Protein AF-A0AB37C9H6-F1 (afdb_monomer_lite)

Radius of gyration: 19.61 Å; chains: 1; bounding box: 49×24×60 Å

Sequence (183 aa):
MLIILYLSFFLIITISIFLGRGKSLVKQKLFLTLSSFLILIGIITSFLIKSIFLTNLRINNELYDYVSLEFINWALNKFNSYFKWSYLYVLIVLGVLLYTLYTDHNIRNKENLKHFNYTCVTSMGVILTGAIIYSFSSINKVFDIPLYLEVTAFSQIFILYIPLVAMRLYIGNPEVENTVFEV

Structure (mmCIF, N/CA/C/O backbone):
data_AF-A0AB37C9H6-F1
#
_entry.id   AF-A0AB37C9H6-F1
#
loop_
_atom_site.group_PDB
_atom_site.id
_atom_site.type_symbol
_atom_site.label_atom_id
_atom_site.label_alt_id
_atom_site.label_comp_id
_atom_site.label_asym_id
_atom_site.label_entity_id
_atom_site.label_seq_id
_atom_site.pdbx_PDB_ins_code
_atom_site.Cartn_x
_atom_site.Cartn_y
_atom_site.Cartn_z
_atom_site.occupancy
_atom_site.B_iso_or_equiv
_atom_site.auth_seq_id
_atom_site.auth_comp_id
_atom_site.auth_asym_id
_atom_site.auth_atom_id
_atom_site.pdbx_PDB_model_num
ATOM 1 N N . MET A 1 1 ? 17.951 -4.346 -2.882 1.00 66.38 1 MET A N 1
ATOM 2 C CA . MET A 1 1 ? 16.989 -3.260 -2.591 1.00 66.38 1 MET A CA 1
ATOM 3 C C . MET A 1 1 ? 15.655 -3.803 -2.077 1.00 66.38 1 MET A C 1
ATOM 5 O O . MET A 1 1 ? 15.299 -3.467 -0.958 1.00 66.38 1 MET A O 1
ATOM 9 N N . LEU A 1 2 ? 14.984 -4.707 -2.805 1.00 71.00 2 LEU A N 1
ATOM 10 C CA . LEU A 1 2 ? 13.705 -5.315 -2.385 1.00 71.00 2 LEU A CA 1
ATOM 11 C C . LEU A 1 2 ? 13.751 -5.985 -0.999 1.00 71.00 2 LEU A C 1
ATOM 13 O O . LEU A 1 2 ? 12.885 -5.741 -0.175 1.00 71.00 2 LEU A O 1
ATOM 17 N N . ILE A 1 3 ? 14.803 -6.749 -0.678 1.00 75.69 3 ILE A N 1
ATOM 18 C CA . ILE A 1 3 ? 14.943 -7.404 0.642 1.00 75.69 3 ILE A CA 1
ATOM 19 C C . ILE A 1 3 ? 14.903 -6.393 1.799 1.00 75.69 3 ILE A C 1
ATOM 21 O O . ILE A 1 3 ? 14.246 -6.631 2.808 1.00 75.69 3 ILE A O 1
ATOM 25 N N . ILE A 1 4 ? 15.579 -5.249 1.645 1.00 77.88 4 ILE A N 1
ATOM 26 C CA . ILE A 1 4 ? 15.593 -4.184 2.657 1.00 77.88 4 ILE A CA 1
ATOM 27 C C . ILE A 1 4 ? 14.192 -3.582 2.786 1.00 77.88 4 ILE A C 1
ATOM 29 O O . ILE A 1 4 ? 13.712 -3.399 3.899 1.00 77.88 4 ILE A O 1
ATOM 33 N N . LEU A 1 5 ? 13.519 -3.347 1.656 1.00 77.69 5 LEU A N 1
ATOM 34 C CA . LEU A 1 5 ? 12.153 -2.831 1.616 1.00 77.69 5 LEU A CA 1
ATOM 35 C C . LEU A 1 5 ? 11.181 -3.763 2.361 1.00 77.69 5 LEU A C 1
ATOM 37 O O . LEU A 1 5 ? 10.447 -3.303 3.236 1.00 77.69 5 LEU A O 1
ATOM 41 N N . TYR A 1 6 ? 11.242 -5.072 2.095 1.00 78.50 6 TYR A N 1
ATOM 42 C CA . TYR A 1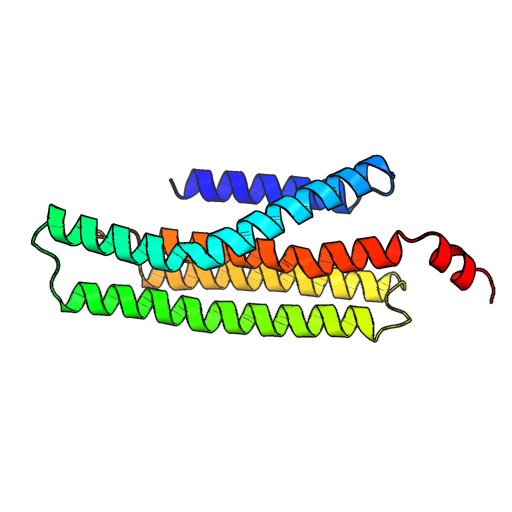 6 ? 10.448 -6.075 2.805 1.00 78.50 6 TYR A CA 1
ATOM 43 C C . TYR A 1 6 ? 10.766 -6.106 4.303 1.00 78.50 6 TYR A C 1
ATOM 45 O O . TYR A 1 6 ? 9.843 -6.089 5.113 1.00 78.50 6 TYR A O 1
ATOM 53 N N . LEU A 1 7 ? 12.044 -6.105 4.697 1.00 82.38 7 LEU A N 1
ATOM 54 C CA . LEU A 1 7 ? 12.441 -6.096 6.110 1.00 82.38 7 LEU A CA 1
ATOM 55 C C . LEU A 1 7 ? 11.918 -4.859 6.847 1.00 82.38 7 LEU A C 1
ATOM 57 O O . LEU A 1 7 ? 11.334 -4.990 7.924 1.00 82.38 7 LEU A O 1
ATOM 61 N N . SER A 1 8 ? 12.076 -3.669 6.260 1.00 79.38 8 SER A N 1
ATOM 62 C CA . SER A 1 8 ? 11.547 -2.423 6.820 1.00 79.38 8 SER A CA 1
ATOM 63 C C . SER A 1 8 ? 10.028 -2.476 6.956 1.00 79.38 8 SER A C 1
ATOM 65 O O . SER A 1 8 ? 9.487 -2.099 7.995 1.00 79.38 8 SER A O 1
ATOM 67 N N . PHE A 1 9 ? 9.336 -3.001 5.947 1.00 81.12 9 PHE A N 1
ATOM 68 C CA . PHE A 1 9 ? 7.886 -3.142 5.963 1.00 81.12 9 PHE A CA 1
ATOM 69 C C . PHE A 1 9 ? 7.397 -4.130 7.034 1.00 81.12 9 PHE A C 1
ATOM 71 O O . PHE A 1 9 ? 6.508 -3.795 7.821 1.00 81.12 9 PHE A O 1
ATOM 78 N N . PHE A 1 10 ? 8.012 -5.312 7.135 1.00 82.56 10 PHE A N 1
ATOM 79 C CA . PHE A 1 10 ? 7.698 -6.293 8.179 1.00 82.56 10 PHE A CA 1
ATOM 80 C C . PHE A 1 10 ? 7.942 -5.735 9.582 1.00 82.56 10 PHE A C 1
ATOM 82 O O . PHE A 1 10 ? 7.131 -5.955 10.487 1.00 82.56 10 PHE A O 1
ATOM 89 N N . LEU A 1 11 ? 9.025 -4.978 9.764 1.00 83.00 11 LEU A N 1
ATOM 90 C CA . LEU A 1 11 ? 9.338 -4.324 11.029 1.00 83.00 11 LEU A CA 1
ATOM 91 C C . LEU A 1 11 ? 8.271 -3.283 11.396 1.00 83.00 11 LEU A C 1
ATOM 93 O O . LEU A 1 11 ? 7.766 -3.304 12.519 1.00 83.00 11 LEU A O 1
ATOM 97 N N . ILE A 1 12 ? 7.858 -2.441 10.443 1.00 83.00 12 ILE A N 1
ATOM 98 C CA . ILE A 1 12 ? 6.787 -1.451 10.635 1.00 83.00 12 ILE A CA 1
ATOM 99 C C . ILE A 1 12 ? 5.473 -2.137 11.022 1.00 83.00 12 ILE A C 1
ATOM 101 O O . ILE A 1 12 ? 4.858 -1.744 12.011 1.00 83.00 12 ILE A O 1
ATOM 105 N N . ILE A 1 13 ? 5.059 -3.190 10.307 1.00 78.50 13 ILE A N 1
ATOM 106 C CA . ILE A 1 13 ? 3.837 -3.939 10.643 1.00 78.50 13 ILE A CA 1
ATOM 107 C C . ILE A 1 13 ? 3.932 -4.538 12.045 1.00 78.50 13 ILE A C 1
ATOM 109 O O . ILE A 1 13 ? 2.986 -4.432 12.825 1.00 78.50 13 ILE A O 1
ATOM 113 N N . THR A 1 14 ? 5.063 -5.153 12.388 1.00 79.94 14 THR A N 1
ATOM 114 C CA . THR A 1 14 ? 5.246 -5.799 13.694 1.00 79.94 14 THR A CA 1
ATOM 115 C C . THR A 1 14 ? 5.129 -4.783 14.830 1.00 79.94 14 THR A C 1
ATOM 117 O O . THR A 1 14 ? 4.418 -5.026 15.810 1.00 79.94 14 THR A O 1
ATOM 120 N N . ILE A 1 15 ? 5.752 -3.610 14.673 1.00 80.25 15 ILE A N 1
ATOM 121 C CA . ILE A 1 15 ? 5.640 -2.497 15.624 1.00 80.25 15 ILE A CA 1
ATOM 122 C C . ILE A 1 15 ? 4.190 -2.008 15.707 1.00 80.25 15 ILE A C 1
ATOM 124 O O . ILE A 1 15 ? 3.649 -1.879 16.809 1.00 80.25 15 ILE A O 1
ATOM 128 N N . SER A 1 16 ? 3.531 -1.801 14.567 1.00 77.31 16 SER A N 1
ATOM 129 C CA . SER A 1 16 ? 2.129 -1.380 14.504 1.00 77.31 16 SER A CA 1
ATOM 130 C C . SER A 1 16 ? 1.191 -2.363 15.206 1.00 77.31 16 SER A C 1
ATOM 132 O O . SER A 1 16 ? 0.318 -1.933 15.960 1.00 77.31 16 SER A O 1
ATOM 134 N N . ILE A 1 17 ? 1.389 -3.676 15.044 1.00 77.00 17 ILE A N 1
ATOM 135 C CA . ILE A 1 17 ? 0.606 -4.713 15.736 1.00 77.00 17 ILE A CA 1
ATOM 136 C C . ILE A 1 17 ? 0.852 -4.661 17.248 1.00 77.00 17 ILE A C 1
ATOM 138 O O . ILE A 1 17 ? -0.099 -4.723 18.036 1.00 77.00 17 ILE A O 1
ATOM 142 N N . PHE A 1 18 ? 2.111 -4.532 17.674 1.00 76.12 18 PHE A N 1
ATOM 143 C CA . PHE A 1 18 ? 2.462 -4.473 19.093 1.00 76.12 18 PHE A CA 1
ATOM 144 C C . PHE A 1 18 ? 1.846 -3.246 19.788 1.00 76.12 18 PHE A C 1
ATOM 146 O O . PHE A 1 18 ? 1.260 -3.366 20.870 1.00 76.12 18 PHE A O 1
ATOM 153 N N . LEU A 1 19 ? 1.908 -2.077 19.144 1.00 73.88 19 LEU A N 1
ATOM 154 C CA . LEU A 1 19 ? 1.253 -0.848 19.609 1.00 73.88 19 LEU A CA 1
ATOM 155 C C . LEU A 1 19 ? -0.282 -0.953 19.526 1.00 73.88 19 LEU A C 1
ATOM 157 O O . LEU A 1 19 ? -1.001 -0.488 20.417 1.00 73.88 19 LEU A O 1
ATOM 161 N N . GLY A 1 20 ? -0.789 -1.634 18.498 1.00 63.25 20 GLY A N 1
ATOM 162 C CA . GLY A 1 20 ? -2.200 -1.956 18.275 1.00 63.25 20 GLY A CA 1
ATOM 163 C C . GLY A 1 20 ? -2.852 -2.685 19.451 1.00 63.25 20 GLY A C 1
ATOM 164 O O . GLY A 1 20 ? -3.964 -2.356 19.854 1.00 63.25 20 GLY A O 1
ATOM 165 N N . ARG A 1 21 ? -2.134 -3.626 20.071 1.00 69.56 21 ARG A N 1
ATOM 166 C CA . ARG A 1 21 ? -2.637 -4.444 21.195 1.00 69.56 21 ARG A CA 1
ATOM 167 C C . ARG A 1 21 ? -2.569 -3.757 22.562 1.00 69.56 21 ARG A C 1
ATOM 169 O O . ARG A 1 21 ? -3.130 -4.256 23.535 1.00 69.56 21 ARG A O 1
ATOM 176 N N . GLY A 1 22 ? -1.863 -2.636 22.668 1.00 65.38 22 GLY A N 1
ATOM 177 C CA . GLY A 1 22 ? -1.688 -1.920 23.927 1.00 65.38 22 GLY A CA 1
ATOM 178 C C . GLY A 1 22 ? -2.940 -1.187 24.393 1.00 65.38 22 GLY A C 1
ATOM 179 O O . GLY A 1 22 ? -3.496 -0.417 23.622 1.00 65.38 22 GLY A O 1
ATOM 180 N N . LYS A 1 23 ? -3.334 -1.357 25.662 1.00 67.75 23 LYS A N 1
ATOM 181 C CA . LYS A 1 23 ? -4.432 -0.592 26.287 1.00 67.75 23 LYS A CA 1
ATOM 182 C C . LYS A 1 23 ? -3.991 0.712 26.966 1.00 67.75 23 LYS A C 1
ATOM 184 O O . LYS A 1 23 ? -4.836 1.487 27.384 1.00 67.75 23 LYS A O 1
ATOM 189 N N . SER A 1 24 ? -2.687 0.956 27.117 1.00 80.69 24 SER A N 1
ATOM 190 C CA . SER A 1 24 ? -2.217 2.182 27.767 1.00 80.69 24 SER A CA 1
ATOM 191 C C . SER A 1 24 ? -2.387 3.398 26.856 1.00 80.69 24 SER A C 1
ATOM 193 O O . SER A 1 24 ? -2.145 3.311 25.649 1.00 80.69 24 SER A O 1
ATOM 195 N N . LEU A 1 25 ? -2.709 4.551 27.452 1.00 77.62 25 LEU A N 1
ATOM 196 C CA . LEU A 1 25 ? -2.809 5.842 26.755 1.00 77.62 25 LEU A CA 1
ATOM 197 C C . LEU A 1 25 ? -1.560 6.146 25.913 1.00 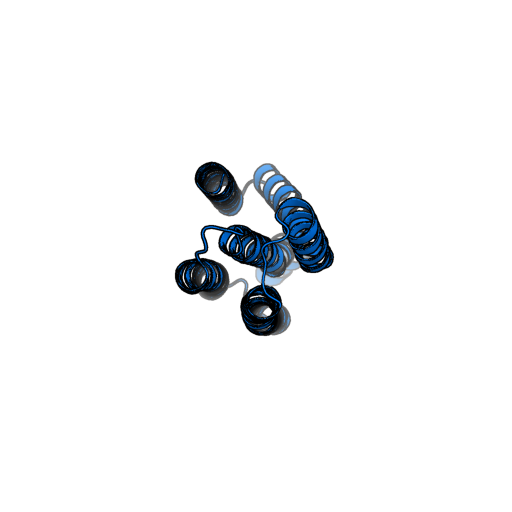77.62 25 LEU A C 1
ATOM 199 O O . LEU A 1 25 ? -1.660 6.643 24.795 1.00 77.62 25 LEU A O 1
ATOM 203 N N . VAL A 1 26 ? -0.373 5.793 26.419 1.00 81.62 26 VAL A N 1
ATOM 204 C CA . VAL A 1 26 ? 0.900 5.958 25.698 1.00 81.62 26 VAL A CA 1
ATOM 205 C C . VAL A 1 26 ? 0.939 5.100 24.430 1.00 81.62 26 VAL A C 1
ATOM 207 O O . VAL A 1 26 ? 1.265 5.608 23.361 1.00 81.62 26 VAL A O 1
ATOM 210 N N . LYS A 1 27 ? 0.563 3.815 24.510 1.00 79.19 27 LYS A N 1
ATOM 211 C CA . LYS A 1 27 ? 0.540 2.920 23.338 1.00 79.19 27 LYS A CA 1
ATOM 212 C C . LYS A 1 27 ? -0.517 3.347 22.320 1.00 79.19 27 LYS A C 1
ATOM 214 O O . LYS A 1 27 ? -0.268 3.245 21.123 1.00 79.19 27 LYS A O 1
ATOM 219 N N . GLN A 1 28 ? -1.656 3.863 22.780 1.00 81.50 28 GLN A N 1
ATOM 220 C CA . GLN A 1 28 ? -2.692 4.415 21.908 1.00 81.50 28 GLN A CA 1
ATOM 221 C C . GLN A 1 28 ? -2.192 5.651 21.153 1.00 81.50 28 GLN A C 1
ATOM 223 O O . GLN A 1 28 ? -2.315 5.693 19.931 1.00 81.50 28 GLN A O 1
ATOM 228 N N . LYS A 1 29 ? -1.577 6.618 21.849 1.00 84.69 29 LYS A N 1
ATOM 229 C CA . LYS A 1 29 ? -0.985 7.807 21.214 1.00 84.69 29 LYS A CA 1
ATOM 230 C C . LYS A 1 29 ? 0.084 7.421 20.194 1.00 84.69 29 LYS A C 1
ATOM 232 O O . LYS A 1 29 ? 0.005 7.857 19.053 1.00 84.69 29 LYS A O 1
ATOM 237 N N . LEU A 1 30 ? 1.016 6.540 20.566 1.00 87.06 30 LEU A N 1
ATOM 238 C CA . LEU A 1 30 ? 2.064 6.057 19.660 1.00 87.06 30 LEU A CA 1
ATOM 239 C C . LEU A 1 30 ? 1.490 5.353 18.425 1.00 87.06 30 LEU A C 1
ATOM 241 O O . LEU A 1 30 ? 1.955 5.600 17.316 1.00 87.06 30 LEU A O 1
ATOM 245 N N . PHE A 1 31 ? 0.467 4.510 18.600 1.00 87.81 31 PHE A N 1
ATOM 246 C CA . PHE A 1 31 ? -0.215 3.866 17.479 1.00 87.81 31 PHE A CA 1
ATOM 247 C C . PHE A 1 31 ? -0.846 4.892 16.536 1.00 87.81 31 PHE A C 1
ATOM 249 O O . PHE A 1 31 ? -0.672 4.779 15.326 1.00 87.81 31 PHE A O 1
ATOM 256 N N . LEU A 1 32 ? -1.567 5.881 17.075 1.00 88.94 32 LEU A N 1
ATOM 257 C CA . LEU A 1 32 ? -2.218 6.919 16.275 1.00 88.94 32 LEU A CA 1
ATOM 258 C C . LEU A 1 32 ? -1.183 7.760 15.522 1.00 88.94 32 LEU A C 1
ATOM 260 O O . LEU A 1 32 ? -1.328 7.951 14.321 1.00 88.94 32 LEU A O 1
ATOM 264 N N . THR A 1 33 ? -0.111 8.198 16.185 1.00 89.88 33 THR A N 1
ATOM 265 C CA . THR A 1 33 ? 0.963 8.971 15.546 1.00 89.88 33 THR A CA 1
ATOM 266 C C . THR A 1 33 ? 1.635 8.184 14.423 1.00 89.88 33 THR A C 1
ATOM 268 O O . THR A 1 33 ? 1.749 8.695 13.309 1.00 89.88 33 THR A O 1
ATOM 271 N N . LEU A 1 34 ? 2.038 6.935 14.686 1.00 91.56 34 LEU A N 1
ATOM 272 C CA . LEU A 1 34 ? 2.674 6.084 13.679 1.00 91.56 34 LEU A CA 1
ATOM 273 C C . LEU A 1 34 ? 1.730 5.826 12.502 1.00 91.56 34 LEU A C 1
ATOM 275 O O . LEU A 1 34 ? 2.117 6.012 11.354 1.00 91.56 34 LEU A O 1
ATOM 279 N N . SER A 1 35 ? 0.485 5.444 12.781 1.00 91.50 35 SER A N 1
ATOM 280 C CA . SER A 1 35 ? -0.503 5.133 11.745 1.00 91.50 35 SER A CA 1
ATOM 281 C C . SER A 1 35 ? -0.815 6.352 10.883 1.00 91.50 35 SER A C 1
ATOM 283 O O . SER A 1 35 ? -0.824 6.237 9.665 1.00 91.50 35 SER A O 1
ATOM 285 N N . SER A 1 36 ? -0.994 7.533 11.481 1.00 92.81 36 SER A N 1
ATOM 286 C CA . SER A 1 36 ? -1.200 8.782 10.738 1.00 92.81 36 SER A CA 1
ATOM 287 C C . SER A 1 36 ? -0.011 9.128 9.841 1.00 92.81 36 SER A C 1
ATOM 289 O O . SER A 1 36 ? -0.207 9.551 8.702 1.00 92.81 36 SER A O 1
ATOM 291 N N . PHE A 1 37 ? 1.218 8.907 10.315 1.00 94.06 37 PHE A N 1
ATOM 292 C CA . PHE A 1 37 ? 2.417 9.108 9.501 1.00 94.06 37 PHE A CA 1
ATOM 293 C C . PHE A 1 37 ? 2.484 8.124 8.325 1.00 94.06 37 PHE A C 1
ATOM 295 O O . PHE A 1 37 ? 2.759 8.532 7.197 1.00 94.06 37 PHE A O 1
ATOM 302 N N . LEU A 1 38 ? 2.166 6.847 8.558 1.00 94.31 38 LEU A N 1
ATOM 303 C CA . LEU A 1 38 ? 2.088 5.842 7.496 1.00 94.31 38 LEU A CA 1
ATOM 304 C C . LEU A 1 38 ? 1.017 6.207 6.466 1.00 94.31 38 LEU A C 1
ATOM 306 O O . LEU A 1 38 ? 1.310 6.190 5.275 1.00 94.31 38 LEU A O 1
ATOM 310 N N . ILE A 1 39 ? -0.184 6.600 6.901 1.00 95.81 39 ILE A N 1
ATOM 311 C CA . ILE A 1 39 ? -1.266 7.050 6.011 1.00 95.81 39 ILE A CA 1
ATOM 312 C C . ILE A 1 39 ? -0.785 8.204 5.129 1.00 95.81 39 ILE A C 1
ATOM 314 O O . ILE A 1 39 ? -0.983 8.166 3.916 1.00 95.81 39 ILE A O 1
ATOM 318 N N . LEU A 1 40 ? -0.118 9.204 5.716 1.00 96.25 40 LEU A N 1
ATOM 319 C CA . LEU A 1 40 ? 0.420 10.341 4.971 1.00 96.25 40 LEU A CA 1
ATOM 320 C C . LEU A 1 40 ? 1.430 9.890 3.907 1.00 96.25 40 LEU A C 1
ATOM 322 O O . LEU A 1 40 ? 1.315 10.301 2.752 1.00 96.25 40 LEU A O 1
ATOM 326 N N . ILE A 1 41 ? 2.369 9.007 4.268 1.00 94.94 41 ILE A N 1
ATOM 327 C CA . ILE A 1 41 ? 3.302 8.399 3.308 1.00 94.94 41 ILE A CA 1
ATOM 328 C C . ILE A 1 41 ? 2.525 7.677 2.205 1.00 94.94 41 ILE A C 1
ATOM 330 O O . ILE A 1 41 ? 2.781 7.911 1.029 1.00 94.94 41 ILE A O 1
ATOM 334 N N . GLY A 1 42 ? 1.549 6.842 2.565 1.00 95.38 42 GLY A N 1
ATOM 335 C CA . GLY A 1 42 ? 0.734 6.091 1.616 1.00 95.38 42 GLY A CA 1
ATOM 336 C C . GLY A 1 42 ? 0.033 6.992 0.602 1.00 95.38 42 GLY A C 1
ATOM 337 O O . GLY A 1 42 ? 0.092 6.733 -0.601 1.00 95.38 42 GLY A O 1
ATOM 338 N N . ILE A 1 43 ? -0.565 8.092 1.059 1.00 95.31 43 ILE A N 1
ATOM 339 C CA . ILE A 1 43 ? -1.228 9.076 0.196 1.00 95.31 43 ILE A CA 1
ATOM 340 C C . ILE A 1 43 ? -0.211 9.780 -0.712 1.00 95.31 43 ILE A C 1
ATOM 342 O O . ILE A 1 43 ? -0.393 9.795 -1.929 1.00 95.31 43 ILE A O 1
ATOM 346 N N . ILE A 1 44 ? 0.878 10.320 -0.158 1.00 96.19 44 ILE A N 1
ATOM 347 C CA . ILE A 1 44 ? 1.898 11.040 -0.939 1.00 96.19 44 ILE A CA 1
ATOM 348 C C . ILE A 1 44 ? 2.516 10.118 -1.997 1.00 96.19 44 ILE A C 1
ATOM 350 O O . ILE A 1 44 ? 2.567 10.469 -3.177 1.00 96.19 44 ILE A O 1
ATOM 354 N N . THR A 1 45 ? 2.932 8.912 -1.607 1.00 94.50 45 THR A N 1
ATOM 355 C CA . THR A 1 45 ? 3.486 7.921 -2.535 1.00 94.50 45 THR A CA 1
ATOM 356 C C . THR A 1 45 ? 2.474 7.554 -3.616 1.00 94.50 45 THR A C 1
ATOM 358 O O . THR A 1 45 ? 2.858 7.448 -4.776 1.00 94.50 45 THR A O 1
ATOM 361 N N . SER A 1 46 ? 1.186 7.434 -3.284 1.00 93.50 46 SER A N 1
ATOM 362 C CA . SER A 1 46 ? 0.131 7.146 -4.264 1.00 93.50 46 SER A CA 1
ATOM 363 C C . SER A 1 46 ? 0.026 8.191 -5.372 1.00 93.50 46 SER A C 1
ATOM 365 O O . SER A 1 46 ? -0.151 7.836 -6.538 1.00 93.50 46 SER A O 1
ATOM 367 N N . PHE A 1 47 ? 0.176 9.472 -5.030 1.00 92.56 47 PHE A N 1
ATOM 368 C CA . PHE A 1 47 ? 0.174 10.550 -6.018 1.00 92.56 47 PHE A CA 1
ATOM 369 C C . PHE A 1 47 ? 1.451 10.577 -6.862 1.00 92.56 47 PHE A C 1
ATOM 371 O O . PHE A 1 47 ? 1.397 10.854 -8.060 1.00 92.56 47 PHE A O 1
ATOM 378 N N . LEU A 1 48 ? 2.603 10.279 -6.257 1.00 95.56 48 LEU A N 1
ATOM 379 C CA . LEU A 1 48 ? 3.900 10.448 -6.912 1.00 95.56 48 LEU A CA 1
ATOM 380 C C . LEU A 1 48 ? 4.353 9.225 -7.719 1.00 95.56 48 LEU A C 1
ATOM 382 O O . LEU A 1 48 ? 5.068 9.391 -8.708 1.00 95.56 48 LEU A O 1
ATOM 386 N N . ILE A 1 49 ? 3.950 8.005 -7.345 1.00 94.38 49 ILE A N 1
ATOM 387 C CA . ILE A 1 49 ? 4.562 6.765 -7.854 1.00 94.38 49 ILE A CA 1
ATOM 388 C C . ILE A 1 49 ? 4.469 6.623 -9.374 1.00 94.38 49 ILE A C 1
ATOM 390 O O . ILE A 1 49 ? 5.437 6.211 -10.009 1.00 94.38 49 ILE A O 1
ATOM 394 N N . LYS A 1 50 ? 3.349 7.036 -9.981 1.00 92.00 50 LYS A N 1
ATOM 395 C CA . LYS A 1 50 ? 3.193 7.019 -11.441 1.00 92.00 50 LYS A CA 1
ATOM 396 C C . LYS A 1 50 ? 4.160 7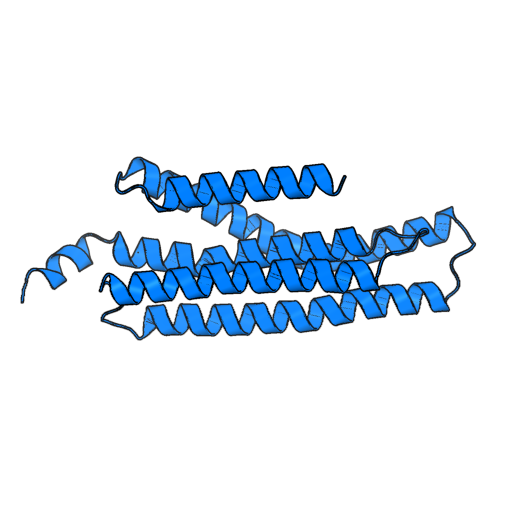.986 -12.119 1.00 92.00 50 LYS A C 1
ATOM 398 O O . LYS A 1 50 ? 4.785 7.621 -13.108 1.00 92.00 50 LYS A O 1
ATOM 403 N N . SER A 1 51 ? 4.303 9.199 -11.587 1.00 93.75 51 SER A N 1
ATOM 404 C CA . SER A 1 51 ? 5.251 10.175 -12.130 1.00 93.75 51 SER A CA 1
ATOM 405 C C . SER A 1 51 ? 6.686 9.670 -12.000 1.00 93.75 51 SER A C 1
ATOM 407 O O . SER A 1 51 ? 7.445 9.759 -12.957 1.00 93.75 51 SER A O 1
ATOM 409 N N . ILE A 1 52 ? 7.045 9.099 -10.847 1.00 93.38 52 ILE A N 1
ATOM 410 C CA . ILE A 1 52 ? 8.382 8.543 -10.603 1.00 93.38 52 ILE A CA 1
ATOM 411 C C . ILE A 1 52 ? 8.662 7.382 -11.568 1.00 93.38 52 ILE A C 1
ATOM 413 O O . ILE A 1 52 ? 9.727 7.346 -12.181 1.00 93.38 52 ILE A O 1
ATOM 417 N N . PHE A 1 53 ? 7.700 6.472 -11.754 1.00 93.44 53 PHE A N 1
ATOM 418 C CA . PHE A 1 53 ? 7.801 5.372 -12.715 1.00 93.44 53 PHE A CA 1
ATOM 419 C C . PHE A 1 53 ? 8.076 5.886 -14.133 1.00 93.44 53 PHE A C 1
ATOM 421 O O . PHE A 1 53 ? 9.021 5.434 -14.774 1.00 93.44 53 PHE A O 1
ATOM 428 N N . LEU A 1 54 ? 7.286 6.856 -14.608 1.00 92.06 54 LEU A N 1
ATOM 429 C CA . LEU A 1 54 ? 7.428 7.426 -15.951 1.00 92.06 54 LEU A CA 1
ATOM 430 C C . LEU A 1 54 ? 8.775 8.124 -16.145 1.00 92.06 54 LEU A C 1
ATOM 432 O O . LEU A 1 54 ? 9.436 7.905 -17.160 1.00 92.06 54 LEU A O 1
ATOM 436 N N . THR A 1 55 ? 9.198 8.931 -15.171 1.00 92.06 55 THR A N 1
ATOM 437 C CA . THR A 1 55 ? 10.490 9.621 -15.211 1.00 92.06 55 THR A CA 1
ATOM 438 C C . THR A 1 55 ? 11.640 8.621 -15.268 1.00 92.06 55 THR A C 1
ATOM 440 O O . THR A 1 55 ? 12.510 8.738 -16.127 1.00 92.06 55 THR A O 1
ATOM 443 N N . ASN A 1 56 ? 11.625 7.594 -14.418 1.00 90.69 56 ASN A N 1
ATOM 444 C CA . ASN A 1 56 ? 12.691 6.594 -14.398 1.00 90.69 56 ASN A CA 1
ATOM 445 C C . ASN A 1 56 ? 12.685 5.708 -15.647 1.00 90.69 56 ASN A C 1
ATOM 447 O O . ASN A 1 56 ? 13.754 5.317 -16.113 1.00 90.69 56 ASN A O 1
ATOM 451 N N . LEU A 1 57 ? 11.513 5.402 -16.207 1.00 88.69 57 LEU A N 1
ATOM 452 C CA . LEU A 1 57 ? 11.408 4.674 -17.471 1.00 88.69 57 LEU A CA 1
ATOM 453 C C . LEU A 1 57 ? 12.016 5.490 -18.619 1.00 88.69 57 LEU A C 1
ATOM 455 O O . LEU A 1 57 ? 12.774 4.948 -19.420 1.00 88.69 57 LEU A O 1
ATOM 459 N N . ARG A 1 58 ? 11.738 6.799 -18.662 1.00 86.38 58 ARG A N 1
ATOM 460 C CA . ARG A 1 58 ? 12.317 7.718 -19.647 1.00 86.38 58 ARG A CA 1
ATOM 461 C C . ARG A 1 58 ? 13.836 7.822 -19.510 1.00 86.38 58 ARG A C 1
ATOM 463 O O . ARG A 1 58 ? 14.525 7.667 -20.509 1.00 86.38 58 ARG A O 1
ATOM 470 N N . ILE A 1 59 ? 14.344 8.028 -18.294 1.00 86.19 59 ILE A N 1
ATOM 471 C CA . ILE A 1 59 ? 15.791 8.110 -18.032 1.00 86.19 59 ILE A CA 1
ATOM 472 C C . ILE A 1 59 ? 16.488 6.814 -18.457 1.00 86.19 59 ILE A C 1
ATOM 474 O O . ILE A 1 59 ? 17.516 6.865 -19.120 1.00 86.19 59 ILE A O 1
ATOM 478 N N . ASN A 1 60 ? 15.926 5.645 -18.129 1.00 82.94 60 ASN A N 1
ATOM 479 C CA . ASN A 1 60 ? 16.509 4.376 -18.572 1.00 82.94 60 ASN A CA 1
ATOM 480 C C . ASN A 1 60 ? 16.472 4.223 -20.099 1.00 82.94 60 ASN A C 1
ATOM 482 O O . ASN A 1 60 ? 17.424 3.710 -20.673 1.00 82.94 60 ASN A O 1
ATOM 486 N N . ASN A 1 61 ? 15.418 4.689 -20.770 1.00 80.81 61 ASN A N 1
ATOM 487 C CA . ASN A 1 61 ? 15.380 4.673 -22.230 1.00 80.81 61 ASN A CA 1
ATOM 488 C C . ASN A 1 61 ? 16.478 5.561 -22.846 1.00 80.81 61 ASN A C 1
ATOM 490 O O . ASN A 1 61 ? 17.201 5.108 -23.724 1.00 80.81 61 ASN A O 1
ATOM 494 N N . GLU A 1 62 ? 16.645 6.787 -22.340 1.00 80.06 62 GLU A N 1
ATOM 495 C CA . GLU A 1 62 ? 17.675 7.730 -22.807 1.00 80.06 62 GLU A CA 1
ATOM 496 C C . GLU A 1 62 ? 19.107 7.227 -22.534 1.00 80.06 62 GLU A C 1
ATOM 498 O O . GLU A 1 62 ? 20.008 7.484 -23.324 1.00 80.06 62 GLU A O 1
ATOM 503 N N . LEU A 1 63 ? 19.331 6.501 -21.431 1.00 73.06 63 LEU A N 1
ATOM 504 C CA . LEU A 1 63 ? 20.655 5.981 -21.066 1.00 73.06 63 LEU A CA 1
ATOM 505 C C . LEU A 1 63 ? 21.068 4.737 -21.849 1.00 73.06 63 LEU A C 1
ATOM 507 O O . LEU A 1 63 ? 22.263 4.507 -22.036 1.00 73.06 63 LEU A O 1
ATOM 511 N N . TYR A 1 64 ? 20.101 3.907 -22.234 1.00 66.25 64 TYR A N 1
ATOM 512 C CA . TYR A 1 64 ? 20.394 2.611 -22.827 1.00 66.25 64 TYR A CA 1
ATOM 513 C C . TYR A 1 64 ? 20.080 2.535 -24.317 1.00 66.25 64 TYR A C 1
ATOM 515 O O . TYR A 1 64 ? 20.475 1.538 -24.886 1.00 66.25 64 TYR A O 1
ATOM 523 N N . ASP A 1 65 ? 19.417 3.507 -24.959 1.00 59.56 65 ASP A N 1
ATOM 524 C CA . ASP A 1 65 ? 19.199 3.611 -26.428 1.00 59.56 65 ASP A CA 1
ATOM 525 C C . ASP A 1 65 ? 18.653 2.340 -27.147 1.00 59.56 65 ASP A C 1
ATOM 527 O O . ASP A 1 65 ? 18.535 2.282 -28.369 1.00 59.56 65 ASP A O 1
ATOM 531 N N . TYR A 1 66 ? 18.277 1.305 -26.388 1.00 55.53 66 TYR A N 1
ATOM 532 C CA . TYR A 1 66 ? 17.932 -0.047 -26.848 1.00 55.53 66 TYR A CA 1
ATOM 533 C C . TYR A 1 66 ? 16.483 -0.428 -26.522 1.00 55.53 66 TYR A C 1
ATOM 535 O O . TYR A 1 66 ? 16.053 -1.550 -26.808 1.00 55.53 66 TYR A O 1
ATOM 543 N N . VAL A 1 67 ? 15.713 0.457 -25.887 1.00 63.88 67 VAL A N 1
ATOM 544 C CA . VAL A 1 67 ? 14.371 0.105 -25.428 1.00 63.88 67 VAL A CA 1
ATOM 545 C C . VAL A 1 67 ? 13.372 0.327 -26.560 1.00 63.88 67 VAL A C 1
ATOM 547 O O . VAL A 1 67 ? 12.976 1.449 -26.866 1.00 63.88 67 VAL A O 1
ATOM 550 N N . SER A 1 68 ? 12.953 -0.767 -27.198 1.00 78.06 68 SER A N 1
ATOM 551 C CA . SER A 1 68 ? 11.935 -0.718 -28.245 1.00 78.06 68 SER A CA 1
ATOM 552 C C . SER A 1 68 ? 10.641 -0.077 -27.725 1.00 78.06 68 SER A C 1
ATOM 554 O O . SER A 1 68 ? 10.259 -0.235 -26.561 1.00 78.06 68 SER A O 1
ATOM 556 N N . LEU A 1 69 ? 9.914 0.615 -28.607 1.00 82.69 69 LEU A N 1
ATOM 557 C CA . LEU A 1 69 ? 8.592 1.173 -28.294 1.00 82.69 69 LEU A CA 1
ATOM 558 C C . LEU A 1 69 ? 7.643 0.104 -27.714 1.00 82.69 69 LEU A C 1
ATOM 560 O O . LEU A 1 69 ? 6.820 0.384 -26.844 1.00 82.69 69 LEU A O 1
ATOM 564 N N . GLU A 1 70 ? 7.798 -1.140 -28.168 1.00 85.88 70 GLU A N 1
ATOM 565 C CA . GLU A 1 70 ? 7.075 -2.308 -27.673 1.00 85.88 70 GLU A CA 1
ATOM 566 C C . GLU A 1 70 ? 7.332 -2.568 -26.182 1.00 85.88 70 GLU A C 1
ATOM 568 O O . GLU A 1 70 ? 6.378 -2.770 -25.428 1.00 85.88 70 GLU A O 1
ATOM 573 N N . PHE A 1 71 ? 8.585 -2.481 -25.724 1.00 86.25 71 PHE A N 1
ATOM 574 C CA . PHE A 1 71 ? 8.902 -2.614 -24.303 1.00 86.25 71 PHE A CA 1
ATOM 575 C C . PHE A 1 71 ? 8.278 -1.494 -23.472 1.00 86.25 71 PHE A C 1
ATOM 577 O O . PHE A 1 71 ? 7.706 -1.764 -22.416 1.00 86.25 71 PHE A O 1
ATOM 584 N N . ILE A 1 72 ? 8.371 -0.244 -23.935 1.00 87.25 72 ILE A N 1
ATOM 585 C CA . ILE A 1 72 ? 7.813 0.911 -23.213 1.00 87.25 72 ILE A CA 1
ATOM 586 C C . ILE A 1 72 ? 6.305 0.726 -23.035 1.00 87.25 72 ILE A C 1
ATOM 588 O O . ILE A 1 72 ? 5.785 0.855 -21.924 1.00 87.25 72 ILE A O 1
ATOM 592 N N . ASN A 1 73 ? 5.611 0.343 -24.108 1.00 89.94 73 ASN A N 1
ATOM 593 C CA . ASN A 1 73 ? 4.179 0.065 -24.072 1.00 89.94 73 ASN A CA 1
ATOM 594 C C . ASN A 1 73 ? 3.847 -1.118 -23.156 1.00 89.94 73 ASN A C 1
ATOM 596 O O . ASN A 1 73 ? 2.902 -1.040 -22.369 1.00 89.94 73 ASN A O 1
ATOM 600 N N . TRP A 1 74 ? 4.633 -2.194 -23.206 1.00 90.88 74 TRP A N 1
ATOM 601 C CA . TRP A 1 74 ? 4.473 -3.336 -22.309 1.00 90.88 74 TRP A CA 1
ATOM 602 C C . TRP A 1 74 ? 4.633 -2.935 -20.833 1.00 90.88 74 TRP A C 1
ATOM 604 O O . TRP A 1 74 ? 3.762 -3.252 -20.017 1.00 90.88 74 TRP A O 1
ATOM 614 N N . ALA A 1 75 ? 5.682 -2.181 -20.495 1.00 90.44 75 ALA A N 1
ATOM 615 C CA . ALA A 1 75 ? 5.966 -1.734 -19.134 1.00 90.44 75 ALA A CA 1
ATOM 616 C C . ALA A 1 75 ? 4.864 -0.808 -18.596 1.00 90.44 75 ALA A C 1
ATOM 618 O O . ALA A 1 75 ? 4.368 -1.001 -17.480 1.00 90.44 75 ALA A O 1
ATOM 619 N N . LEU A 1 76 ? 4.422 0.154 -19.414 1.00 92.19 76 LEU A N 1
ATOM 620 C CA . LEU A 1 76 ? 3.305 1.044 -19.094 1.00 92.19 76 LEU A CA 1
ATOM 621 C C . LEU A 1 76 ? 2.009 0.270 -18.872 1.00 92.19 76 LEU A C 1
ATOM 623 O O . LEU A 1 76 ? 1.292 0.545 -17.909 1.00 92.19 76 LEU A O 1
ATOM 627 N N . ASN A 1 77 ? 1.704 -0.700 -19.732 1.00 93.00 77 ASN A N 1
ATOM 628 C CA . ASN A 1 77 ? 0.493 -1.503 -19.612 1.00 93.00 77 ASN A CA 1
ATOM 629 C C . ASN A 1 77 ? 0.508 -2.360 -18.344 1.00 93.00 77 ASN A C 1
ATOM 631 O O . ASN A 1 77 ? -0.502 -2.419 -17.641 1.00 93.00 77 ASN A O 1
ATOM 635 N N . LYS A 1 78 ? 1.648 -2.973 -18.001 1.00 92.94 78 LYS A N 1
ATOM 636 C CA . LYS A 1 78 ? 1.801 -3.738 -16.756 1.00 92.94 78 LYS A CA 1
ATOM 637 C C . LYS A 1 78 ? 1.567 -2.864 -15.527 1.00 92.94 78 LYS A C 1
ATOM 639 O O . LYS A 1 78 ? 0.720 -3.214 -14.702 1.00 92.94 78 LYS A O 1
ATOM 644 N N . PHE A 1 79 ? 2.245 -1.718 -15.448 1.00 93.62 79 PHE A N 1
ATOM 645 C CA . PHE A 1 79 ? 2.092 -0.789 -14.331 1.00 93.62 79 PHE A CA 1
ATOM 646 C C . PHE A 1 79 ? 0.668 -0.226 -14.240 1.00 93.62 79 PHE A C 1
ATOM 648 O O . PHE A 1 79 ? 0.031 -0.344 -13.197 1.00 93.62 79 PHE A O 1
ATOM 655 N N . ASN A 1 80 ? 0.127 0.325 -15.332 1.00 93.88 80 ASN A N 1
ATOM 656 C CA . ASN A 1 80 ? -1.203 0.942 -15.333 1.00 93.88 80 ASN A CA 1
ATOM 657 C C . ASN A 1 80 ? -2.322 -0.069 -15.046 1.00 93.88 80 ASN A C 1
ATOM 659 O O . ASN A 1 80 ? -3.280 0.277 -14.353 1.00 93.88 80 ASN A O 1
ATOM 663 N N . SER A 1 81 ? -2.214 -1.302 -15.553 1.00 94.12 81 SER A N 1
ATOM 664 C CA . SER A 1 81 ? -3.192 -2.359 -15.278 1.00 94.12 81 SER A CA 1
ATOM 665 C C . SER A 1 81 ? -3.233 -2.687 -13.786 1.00 94.12 81 SER A C 1
ATOM 667 O O . SER A 1 81 ? -4.299 -2.619 -13.170 1.00 94.12 81 SER A O 1
ATOM 669 N N . TYR A 1 82 ? -2.069 -2.958 -13.182 1.00 94.12 82 TYR A N 1
ATOM 670 C CA . TYR A 1 82 ? -1.988 -3.222 -11.747 1.00 94.12 82 TYR A CA 1
ATOM 671 C C . TYR A 1 82 ? -2.463 -2.023 -10.927 1.00 94.12 82 TYR A C 1
ATOM 673 O O . TYR A 1 82 ? -3.294 -2.182 -10.035 1.00 94.12 82 TYR A O 1
ATOM 681 N N . PHE A 1 83 ? -1.986 -0.819 -11.255 1.00 92.75 83 PHE A N 1
ATOM 682 C CA . PHE A 1 83 ? -2.367 0.420 -10.582 1.00 92.75 83 PHE A CA 1
ATOM 683 C C . PHE A 1 83 ? -3.893 0.586 -10.578 1.00 92.75 83 PHE A C 1
ATOM 685 O O . PHE A 1 83 ? -4.498 0.733 -9.522 1.00 92.75 83 PHE A O 1
ATOM 692 N N . LYS A 1 84 ? -4.554 0.471 -11.734 1.00 93.75 84 LYS A N 1
ATOM 693 C CA . LYS A 1 84 ? -6.011 0.639 -11.829 1.00 93.75 84 LYS A CA 1
ATOM 694 C C . LYS A 1 84 ? -6.772 -0.364 -10.955 1.00 93.75 84 LYS A C 1
ATOM 696 O O . LYS A 1 84 ? -7.647 0.042 -10.191 1.00 93.75 84 LYS A O 1
ATOM 701 N N . TRP A 1 85 ? -6.452 -1.653 -11.065 1.00 92.75 85 TRP A N 1
ATOM 702 C CA . TRP A 1 85 ? -7.171 -2.701 -10.335 1.00 92.75 85 TRP A CA 1
ATOM 703 C C . TRP A 1 85 ? -6.924 -2.645 -8.828 1.00 92.75 85 TRP A C 1
ATOM 705 O O . TRP A 1 85 ? -7.870 -2.744 -8.048 1.00 92.75 85 TRP A O 1
ATOM 715 N N . SER A 1 86 ? -5.674 -2.435 -8.417 1.00 94.00 86 SER A N 1
ATOM 716 C CA . SER A 1 86 ? -5.304 -2.383 -7.001 1.00 94.00 86 SER A CA 1
ATOM 717 C C . SER A 1 86 ? -5.888 -1.155 -6.290 1.00 94.00 86 SER A C 1
ATOM 719 O O . SER A 1 86 ? -6.435 -1.297 -5.198 1.00 94.00 86 SER A O 1
ATOM 721 N N . TYR A 1 87 ? -5.898 0.029 -6.919 1.00 93.62 87 TYR A N 1
ATOM 722 C CA . TYR A 1 87 ? -6.554 1.208 -6.332 1.00 93.62 87 TYR A CA 1
ATOM 723 C C . TYR A 1 87 ? -8.069 1.062 -6.258 1.00 93.62 87 TYR A C 1
ATOM 725 O O . TYR A 1 87 ? -8.662 1.453 -5.255 1.00 93.62 87 TYR A O 1
ATOM 733 N N . LEU A 1 88 ? -8.700 0.485 -7.285 1.00 95.56 88 LEU A N 1
ATOM 734 C CA . LEU A 1 88 ? -10.136 0.220 -7.246 1.00 95.56 88 LEU A CA 1
ATOM 735 C C . LEU A 1 88 ? -10.487 -0.705 -6.074 1.00 95.56 88 LEU A C 1
ATOM 737 O O . LEU A 1 88 ? -11.413 -0.411 -5.321 1.00 95.56 88 LEU A O 1
ATOM 741 N N . TYR A 1 89 ? -9.709 -1.772 -5.877 1.00 94.75 89 TYR A N 1
ATOM 742 C CA . TYR A 1 89 ? -9.866 -2.667 -4.732 1.00 94.75 89 TYR A CA 1
ATOM 743 C C . TYR A 1 89 ? -9.731 -1.921 -3.397 1.00 94.75 89 TYR A C 1
ATOM 745 O O . TYR A 1 89 ? -10.598 -2.045 -2.534 1.00 94.75 89 TYR A O 1
ATOM 753 N N . VAL A 1 90 ? -8.689 -1.099 -3.239 1.00 95.44 90 VAL A N 1
ATOM 754 C CA . VAL A 1 90 ? -8.454 -0.323 -2.009 1.00 95.44 90 VAL A CA 1
ATOM 755 C C . VAL A 1 90 ? -9.601 0.639 -1.730 1.00 95.44 90 VAL A C 1
ATOM 757 O O . VAL A 1 90 ? -10.046 0.713 -0.590 1.00 95.44 90 VAL A O 1
ATOM 760 N N . LEU A 1 91 ? -10.114 1.339 -2.745 1.00 95.44 91 LEU A N 1
ATOM 761 C CA . LEU A 1 91 ? -11.252 2.250 -2.593 1.00 95.44 91 LEU A CA 1
ATOM 762 C C . LEU A 1 91 ? -12.518 1.512 -2.143 1.00 95.44 91 LEU A C 1
ATOM 764 O O . LEU A 1 91 ? -13.211 1.994 -1.248 1.00 95.44 91 LEU A O 1
ATOM 768 N N . ILE A 1 92 ? -12.793 0.336 -2.715 1.00 95.62 92 ILE A N 1
ATOM 769 C CA . ILE A 1 92 ? -13.933 -0.501 -2.317 1.00 95.62 92 ILE A CA 1
ATOM 770 C C . ILE A 1 92 ? -13.774 -0.957 -0.863 1.00 95.62 92 ILE A C 1
ATOM 772 O O . ILE A 1 92 ? -14.681 -0.754 -0.058 1.00 95.62 92 ILE A O 1
ATOM 776 N N . VAL A 1 93 ? -12.619 -1.527 -0.503 1.00 95.25 93 VAL A N 1
ATOM 777 C CA . VAL A 1 93 ? -12.347 -1.999 0.866 1.00 95.25 93 VAL A CA 1
ATOM 778 C C . VAL A 1 93 ? -12.433 -0.852 1.869 1.00 95.25 93 VAL A C 1
ATOM 780 O O . VAL A 1 93 ? -13.063 -0.996 2.916 1.00 95.25 93 VAL A O 1
ATOM 783 N N . LEU A 1 94 ? -11.831 0.294 1.551 1.00 94.62 94 LEU A N 1
ATOM 784 C CA . LEU A 1 94 ? -11.870 1.486 2.390 1.00 94.62 94 LEU A CA 1
ATOM 785 C C . LEU A 1 94 ? -13.315 1.951 2.607 1.00 94.62 94 LEU A C 1
ATOM 787 O O . LEU A 1 94 ? -13.708 2.187 3.748 1.00 94.62 94 LEU A O 1
ATOM 791 N N . GLY A 1 95 ? -14.107 2.031 1.534 1.00 93.06 95 GLY A N 1
ATOM 792 C CA . GLY A 1 95 ? -15.518 2.406 1.594 1.00 93.06 95 GLY A CA 1
ATOM 793 C C . GLY A 1 95 ? -16.335 1.456 2.467 1.00 93.06 95 GLY A C 1
ATOM 794 O O . GLY A 1 95 ? -17.043 1.912 3.360 1.00 93.06 95 GLY A O 1
ATOM 795 N N . VAL A 1 96 ? -16.182 0.141 2.275 1.00 92.94 96 VAL A N 1
ATOM 796 C CA . VAL A 1 96 ? -16.879 -0.884 3.072 1.00 92.94 96 VAL A CA 1
ATOM 797 C C . VAL A 1 96 ? -16.492 -0.806 4.550 1.00 92.94 96 VAL A C 1
ATOM 799 O O . VAL A 1 96 ? -17.371 -0.840 5.411 1.00 92.94 96 VAL A O 1
ATOM 802 N N . LEU A 1 97 ? -15.201 -0.673 4.871 1.00 92.50 97 LEU A N 1
ATOM 803 C CA . LEU A 1 97 ? -14.744 -0.605 6.262 1.00 92.50 97 LEU A CA 1
ATOM 804 C C . LEU A 1 97 ? -15.231 0.674 6.953 1.00 92.50 97 LEU A C 1
ATOM 806 O O . LEU A 1 97 ? -15.726 0.611 8.076 1.00 92.50 97 LEU A O 1
ATOM 810 N N . LEU A 1 98 ? -15.133 1.829 6.291 1.00 91.81 98 LEU A N 1
ATOM 811 C CA . LEU A 1 98 ? -15.608 3.091 6.861 1.00 91.81 98 LEU A CA 1
ATOM 812 C C . LEU A 1 98 ? -17.131 3.114 7.014 1.00 91.81 98 LEU A C 1
ATOM 814 O O . LEU A 1 98 ? -17.623 3.565 8.045 1.00 91.81 98 LEU A O 1
ATOM 818 N N . TYR A 1 99 ? -17.867 2.582 6.037 1.00 89.88 99 TYR A N 1
ATOM 819 C CA . TYR A 1 99 ? -19.316 2.421 6.138 1.00 89.88 99 TYR A CA 1
ATOM 820 C C . TYR A 1 99 ? -19.691 1.528 7.324 1.00 89.88 99 TYR A C 1
ATOM 822 O O . TYR A 1 99 ? -20.513 1.923 8.143 1.00 89.88 99 TYR A O 1
ATOM 830 N N . THR A 1 100 ? -19.015 0.385 7.481 1.00 88.06 100 THR A N 1
ATOM 831 C CA . THR A 1 100 ? -19.240 -0.528 8.612 1.00 88.06 100 THR A CA 1
ATOM 832 C C . THR A 1 100 ? -18.999 0.166 9.955 1.00 88.06 100 THR A C 1
ATOM 834 O O . THR A 1 100 ? -19.815 0.027 10.860 1.00 88.06 100 THR A O 1
ATOM 837 N N . LEU A 1 101 ? -17.922 0.954 10.084 1.00 86.38 101 LEU A N 1
ATOM 838 C CA . LEU A 1 101 ? -17.663 1.745 11.297 1.00 86.38 101 LEU A CA 1
ATOM 839 C C . LEU A 1 101 ? -18.747 2.787 11.575 1.00 86.38 101 LEU A C 1
ATOM 841 O O . LEU A 1 101 ? -19.019 3.077 12.735 1.00 86.38 101 LEU A O 1
ATOM 845 N N . TYR A 1 102 ? -19.316 3.378 10.526 1.00 83.62 102 TYR A N 1
ATOM 846 C CA . TYR A 1 102 ? -20.327 4.419 10.651 1.00 83.62 102 TYR A CA 1
ATOM 847 C C . TYR A 1 102 ? -21.703 3.860 11.035 1.00 83.62 102 TYR A C 1
ATOM 849 O O . TYR A 1 102 ? -22.398 4.468 11.845 1.00 83.62 102 TYR A O 1
ATOM 857 N N . THR A 1 103 ? -22.104 2.718 10.469 1.00 83.50 103 THR A N 1
ATOM 858 C CA . THR A 1 103 ? -23.459 2.171 10.648 1.00 83.50 103 THR A CA 1
ATOM 859 C C . THR A 1 103 ? -23.586 1.141 11.765 1.00 83.50 103 THR A C 1
ATOM 861 O O . THR A 1 103 ? -24.682 0.954 12.289 1.00 83.50 103 THR A O 1
ATOM 864 N N . ASP A 1 104 ? -22.513 0.428 12.122 1.00 79.38 104 ASP A N 1
ATOM 865 C CA . ASP A 1 104 ? -22.585 -0.595 13.168 1.00 79.38 104 ASP A CA 1
ATOM 866 C C . ASP A 1 104 ? -22.480 0.041 14.564 1.00 79.38 104 ASP A C 1
ATOM 868 O O . ASP A 1 104 ? -21.400 0.214 15.131 1.00 79.38 104 ASP A O 1
ATOM 872 N N . HIS A 1 105 ? -23.631 0.358 15.158 1.00 68.94 105 HIS A N 1
ATOM 873 C CA . HIS A 1 105 ? -23.709 0.853 16.536 1.00 68.94 105 HIS A CA 1
ATOM 874 C C . HIS A 1 105 ? -23.140 -0.142 17.567 1.00 68.94 105 HIS A C 1
ATOM 876 O O . HIS A 1 105 ? -22.681 0.274 18.633 1.00 68.94 105 HIS A O 1
ATOM 882 N N . ASN A 1 106 ? -23.084 -1.436 17.231 1.00 70.69 106 ASN A N 1
ATOM 883 C CA . ASN A 1 106 ? -22.542 -2.502 18.071 1.00 70.69 106 ASN A CA 1
ATOM 884 C C . ASN A 1 106 ? -21.090 -2.849 17.733 1.00 70.69 106 ASN A C 1
ATOM 886 O O . ASN A 1 106 ? -20.563 -3.833 18.255 1.00 70.69 106 ASN A O 1
ATOM 890 N N . ILE A 1 107 ? -20.397 -2.033 16.932 1.00 72.31 107 ILE A N 1
ATOM 891 C CA . ILE A 1 107 ? -19.007 -2.293 16.535 1.00 72.31 107 ILE A CA 1
ATOM 892 C C . ILE A 1 107 ? -18.065 -2.432 17.734 1.00 72.31 107 ILE A C 1
ATOM 894 O O . ILE A 1 107 ? -17.013 -3.036 17.608 1.00 72.31 107 ILE A O 1
ATOM 898 N N . ARG A 1 108 ? -18.444 -1.907 18.908 1.00 69.31 108 ARG A N 1
ATOM 899 C CA . ARG A 1 108 ? -17.713 -2.041 20.180 1.00 69.31 108 ARG A CA 1
ATOM 900 C C . ARG A 1 108 ? -17.752 -3.453 20.762 1.00 69.31 108 ARG A C 1
ATOM 902 O O . ARG A 1 108 ? -16.917 -3.776 21.609 1.00 69.31 108 ARG A O 1
ATOM 909 N N . ASN A 1 109 ? -18.682 -4.297 20.313 1.00 79.25 109 ASN A N 1
ATOM 910 C CA . ASN A 1 109 ? -18.689 -5.709 20.656 1.00 79.25 109 ASN A CA 1
ATOM 911 C C . ASN A 1 109 ? -17.349 -6.331 20.234 1.00 79.25 109 ASN A C 1
ATOM 913 O O . ASN A 1 109 ? -16.881 -6.173 19.105 1.00 79.25 109 ASN A O 1
ATOM 917 N N . LYS A 1 110 ? -16.728 -7.057 21.165 1.00 73.81 110 LYS A N 1
ATOM 918 C CA . LYS A 1 110 ? -15.437 -7.721 20.983 1.00 73.81 110 LYS A CA 1
ATOM 919 C C . LYS A 1 110 ? -15.392 -8.600 19.728 1.00 73.81 110 LYS A C 1
ATOM 921 O O . LYS A 1 110 ? -14.338 -8.676 19.095 1.00 73.81 110 LYS A O 1
ATOM 926 N N . GLU A 1 111 ? -16.494 -9.260 19.374 1.00 80.00 111 GLU A N 1
ATOM 927 C CA . GLU A 1 111 ? -16.572 -10.086 18.163 1.00 80.00 111 GLU A CA 1
ATOM 928 C C . GLU A 1 111 ? -16.581 -9.233 16.891 1.00 80.00 111 GLU A C 1
ATOM 930 O O . GLU A 1 111 ? -15.755 -9.467 16.007 1.00 80.00 111 GLU A O 1
ATOM 935 N N . ASN A 1 112 ? -17.396 -8.176 16.835 1.00 80.25 112 ASN A N 1
ATOM 936 C CA . ASN A 1 112 ? -17.442 -7.257 15.690 1.00 80.25 112 ASN A CA 1
ATOM 937 C C . ASN A 1 112 ? -16.095 -6.544 15.483 1.00 80.25 112 ASN A C 1
ATOM 939 O O . ASN A 1 112 ? -15.602 -6.482 14.356 1.00 80.25 112 ASN A O 1
ATOM 943 N N . LEU A 1 113 ? -15.419 -6.122 16.560 1.00 80.81 113 LEU A N 1
ATOM 944 C CA . LEU A 1 113 ? -14.048 -5.592 16.492 1.00 80.81 113 LEU A CA 1
ATOM 945 C C . LEU A 1 113 ? -13.052 -6.603 15.931 1.00 80.81 113 LEU A C 1
ATOM 947 O O . LEU A 1 113 ? -12.141 -6.240 15.180 1.00 80.81 113 LEU A O 1
ATOM 951 N N . LYS A 1 114 ? -13.177 -7.874 16.316 1.00 81.06 114 LYS A N 1
ATOM 952 C CA . LYS A 1 114 ? -12.302 -8.933 15.810 1.00 81.06 114 LYS A CA 1
ATOM 953 C C . LYS A 1 114 ? -12.533 -9.138 14.315 1.00 81.06 114 LYS A C 1
ATOM 955 O O . LYS A 1 114 ? -11.552 -9.213 13.578 1.00 81.06 114 LYS A O 1
ATOM 960 N N . HIS A 1 115 ? -13.788 -9.174 13.874 1.00 84.12 115 HIS A N 1
ATOM 961 C CA . HIS A 1 115 ? -14.142 -9.278 12.460 1.00 84.12 115 HIS A CA 1
ATOM 962 C C . HIS A 1 115 ? -13.647 -8.075 11.657 1.00 84.12 115 HIS A C 1
ATOM 964 O O . HIS A 1 115 ? -13.004 -8.266 10.628 1.00 84.12 115 HIS A O 1
ATOM 970 N N . PHE A 1 116 ? -13.836 -6.855 12.159 1.00 87.44 116 PHE A N 1
ATOM 971 C CA . PHE A 1 116 ? -13.348 -5.636 11.517 1.00 87.44 116 PHE A CA 1
ATOM 972 C C . PHE A 1 116 ? -11.827 -5.656 11.306 1.00 87.44 116 PHE A C 1
ATOM 974 O O . PHE 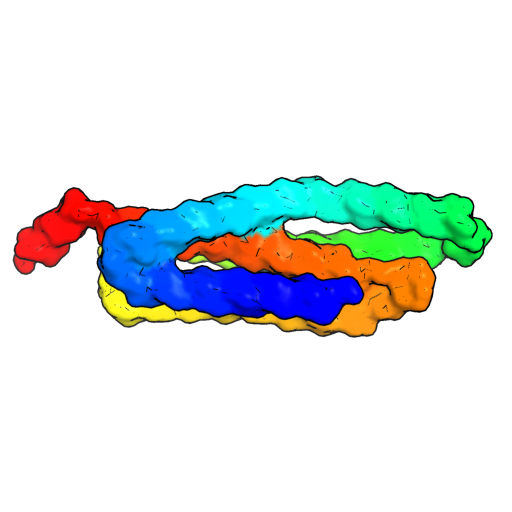A 1 116 ? -11.334 -5.471 10.190 1.00 87.44 116 PHE A O 1
ATOM 981 N N . ASN A 1 117 ? -11.076 -5.944 12.375 1.00 84.69 117 ASN A N 1
ATOM 982 C CA . ASN A 1 117 ? -9.619 -6.040 12.306 1.00 84.69 117 ASN A CA 1
ATOM 983 C C . ASN A 1 117 ? -9.173 -7.170 11.373 1.00 84.69 117 ASN A C 1
ATOM 985 O O . ASN A 1 117 ? -8.227 -6.990 10.609 1.00 84.69 117 ASN A O 1
ATOM 989 N N . TYR A 1 118 ? -9.856 -8.316 11.409 1.00 85.62 118 TYR A N 1
ATOM 990 C CA . TYR A 1 118 ? -9.560 -9.439 10.526 1.00 85.62 118 TYR A CA 1
ATOM 991 C C . TYR A 1 118 ? -9.758 -9.063 9.056 1.00 85.62 118 TYR A C 1
ATOM 993 O O . TYR A 1 118 ? -8.850 -9.268 8.258 1.00 85.62 118 TYR A O 1
ATOM 1001 N N . THR A 1 119 ? -10.883 -8.442 8.699 1.00 89.69 119 THR A N 1
ATOM 1002 C CA . THR A 1 119 ? -11.148 -7.982 7.329 1.00 89.69 119 THR A CA 1
ATOM 1003 C C . THR A 1 119 ? -10.093 -6.985 6.860 1.00 89.69 119 THR A C 1
ATOM 1005 O O . THR A 1 119 ? -9.600 -7.093 5.736 1.00 89.69 119 THR A O 1
ATOM 1008 N N . CYS A 1 120 ? -9.691 -6.048 7.723 1.00 89.00 120 CYS A N 1
ATOM 1009 C CA . CYS A 1 120 ? -8.652 -5.074 7.403 1.00 89.00 120 CYS A CA 1
ATOM 1010 C C . CYS A 1 120 ? -7.293 -5.751 7.141 1.00 89.00 120 CYS A C 1
ATOM 1012 O O . CYS A 1 120 ? -6.695 -5.549 6.083 1.00 89.00 120 CYS A O 1
ATOM 1014 N N . VAL A 1 121 ? -6.842 -6.621 8.051 1.00 88.12 121 VAL A N 1
ATOM 1015 C CA . VAL A 1 121 ? -5.562 -7.344 7.932 1.00 88.12 121 VAL A CA 1
ATOM 1016 C C . VAL A 1 121 ? -5.556 -8.281 6.723 1.00 88.12 121 VAL A C 1
ATOM 1018 O O . VAL A 1 121 ? -4.594 -8.287 5.957 1.00 88.12 121 VAL A O 1
ATOM 1021 N N . THR A 1 122 ? -6.634 -9.035 6.505 1.00 89.75 122 THR A N 1
ATOM 1022 C CA . THR A 1 122 ? -6.772 -9.907 5.332 1.00 89.75 122 THR A CA 1
ATOM 1023 C C . THR A 1 122 ? -6.734 -9.092 4.041 1.00 89.75 122 THR A C 1
ATOM 1025 O O . THR A 1 122 ? -6.054 -9.486 3.098 1.00 89.75 122 THR A O 1
ATOM 1028 N N . SER A 1 123 ? -7.367 -7.915 4.006 1.00 93.31 123 SER A N 1
ATOM 1029 C CA . SER A 1 123 ? -7.318 -7.029 2.836 1.00 93.31 123 SER A CA 1
ATOM 1030 C C . SER A 1 123 ? -5.907 -6.516 2.545 1.00 93.31 123 SER A C 1
ATOM 1032 O O . SER A 1 123 ? -5.503 -6.487 1.383 1.00 93.31 123 SER A O 1
ATOM 1034 N N . MET A 1 124 ? -5.135 -6.166 3.581 1.00 92.81 124 MET A N 1
ATOM 1035 C CA . MET A 1 124 ? -3.715 -5.818 3.431 1.00 92.81 124 MET A CA 1
ATOM 1036 C C . MET A 1 124 ? -2.904 -6.999 2.879 1.00 92.81 124 MET A C 1
ATOM 1038 O O . MET A 1 124 ? -2.066 -6.814 1.997 1.00 92.81 124 MET A O 1
ATOM 1042 N N . GLY A 1 125 ? -3.181 -8.216 3.360 1.00 89.81 125 GLY A N 1
ATOM 1043 C CA . GLY A 1 125 ? -2.570 -9.445 2.854 1.00 89.81 125 GLY A CA 1
ATOM 1044 C C . GLY A 1 125 ? -2.871 -9.686 1.373 1.00 89.81 125 GLY A C 1
ATOM 1045 O O . GLY A 1 125 ? -1.949 -9.936 0.603 1.00 89.81 125 GLY A O 1
ATOM 1046 N N . VAL A 1 126 ? -4.130 -9.527 0.953 1.00 93.69 126 VAL A N 1
ATOM 1047 C CA . VAL A 1 126 ? -4.549 -9.663 -0.454 1.00 93.69 126 VAL A CA 1
ATOM 1048 C C . VAL A 1 126 ? -3.816 -8.668 -1.356 1.00 93.69 126 VAL A C 1
ATOM 1050 O O . VAL A 1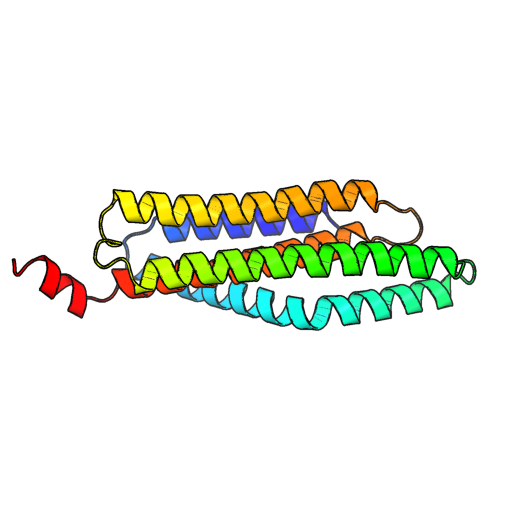 126 ? -3.334 -9.066 -2.416 1.00 93.69 126 VAL A O 1
ATOM 1053 N N . ILE A 1 127 ? -3.673 -7.405 -0.934 1.00 93.94 127 ILE A N 1
ATOM 1054 C CA . ILE A 1 127 ? -2.910 -6.390 -1.683 1.00 93.94 127 ILE A CA 1
ATOM 1055 C C . ILE A 1 127 ? -1.454 -6.833 -1.852 1.00 93.94 127 ILE A C 1
ATOM 1057 O O . ILE A 1 127 ? -0.933 -6.819 -2.966 1.00 93.94 127 ILE A O 1
ATOM 1061 N N . LEU A 1 128 ? -0.811 -7.276 -0.768 1.00 91.38 128 LEU A N 1
ATOM 1062 C CA . LEU A 1 128 ? 0.584 -7.710 -0.805 1.00 91.38 128 LEU A CA 1
ATOM 1063 C C . LEU A 1 128 ? 0.783 -8.943 -1.697 1.00 91.38 128 LEU A C 1
ATOM 1065 O O . LEU A 1 128 ? 1.686 -8.970 -2.530 1.00 91.38 128 LEU A O 1
ATOM 1069 N N . THR A 1 129 ? -0.067 -9.961 -1.555 1.00 91.75 129 THR A N 1
ATOM 1070 C CA . THR A 1 129 ? 0.003 -11.177 -2.374 1.00 91.75 129 THR A CA 1
ATOM 1071 C C . THR A 1 129 ? -0.270 -10.875 -3.846 1.00 91.75 129 THR A C 1
ATOM 1073 O O . THR A 1 129 ? 0.452 -11.369 -4.712 1.00 91.75 129 THR A O 1
ATOM 1076 N N . GLY A 1 130 ? -1.259 -10.025 -4.137 1.00 92.75 130 GLY A N 1
ATOM 1077 C CA . GLY A 1 130 ? -1.548 -9.563 -5.492 1.00 92.75 130 GLY A CA 1
ATOM 1078 C C . GLY A 1 130 ? -0.346 -8.866 -6.125 1.00 92.75 130 GLY A C 1
ATOM 1079 O O . GLY A 1 130 ? 0.006 -9.181 -7.261 1.00 92.75 130 GLY A O 1
ATOM 1080 N N . ALA A 1 131 ? 0.331 -7.993 -5.374 1.00 93.00 131 ALA A N 1
ATOM 1081 C CA . ALA A 1 131 ? 1.555 -7.327 -5.812 1.00 93.00 131 ALA A CA 1
ATOM 1082 C C . ALA A 1 131 ? 2.661 -8.326 -6.156 1.00 93.00 131 ALA A C 1
ATOM 1084 O O . ALA A 1 131 ? 3.204 -8.271 -7.252 1.00 93.00 131 ALA A O 1
ATOM 1085 N N . ILE A 1 132 ? 2.944 -9.276 -5.259 1.00 91.06 132 ILE A N 1
ATOM 1086 C CA . ILE A 1 132 ? 3.985 -10.296 -5.447 1.00 91.06 132 ILE A CA 1
ATOM 1087 C C . ILE A 1 132 ? 3.713 -11.128 -6.709 1.00 91.06 132 ILE A C 1
ATOM 1089 O O . ILE A 1 132 ? 4.597 -11.290 -7.552 1.00 91.06 132 ILE A O 1
ATOM 1093 N N . ILE A 1 133 ? 2.482 -11.622 -6.877 1.00 92.00 133 ILE A N 1
ATOM 1094 C CA . ILE A 1 133 ? 2.095 -12.418 -8.051 1.00 92.00 133 ILE A CA 1
ATOM 1095 C C . ILE A 1 133 ? 2.255 -11.593 -9.335 1.00 92.00 133 ILE A C 1
ATOM 1097 O O . ILE A 1 133 ? 2.824 -12.067 -10.322 1.00 92.00 133 ILE A O 1
ATOM 1101 N N . TYR A 1 134 ? 1.787 -10.342 -9.330 1.00 92.69 134 TYR A N 1
ATOM 1102 C CA . TYR A 1 134 ? 1.868 -9.481 -10.508 1.00 92.69 134 TYR A CA 1
ATOM 1103 C C . TYR A 1 134 ? 3.314 -9.080 -10.835 1.00 92.69 134 TYR A C 1
ATOM 1105 O O . TYR A 1 134 ? 3.682 -9.022 -12.016 1.00 92.69 134 TYR A O 1
ATOM 1113 N N . SER A 1 135 ? 4.140 -8.885 -9.805 1.00 90.50 135 SER A N 1
ATOM 1114 C CA . SER A 1 135 ? 5.580 -8.649 -9.890 1.00 90.50 135 SER A CA 1
ATOM 1115 C C . SER A 1 135 ? 6.298 -9.792 -10.595 1.00 90.50 135 SER A C 1
ATOM 1117 O O . SER A 1 135 ? 7.031 -9.517 -11.542 1.00 90.50 135 SER A O 1
ATOM 1119 N N . PHE A 1 136 ? 6.022 -11.059 -10.258 1.00 89.38 136 PHE A N 1
ATOM 1120 C CA . PHE A 1 136 ?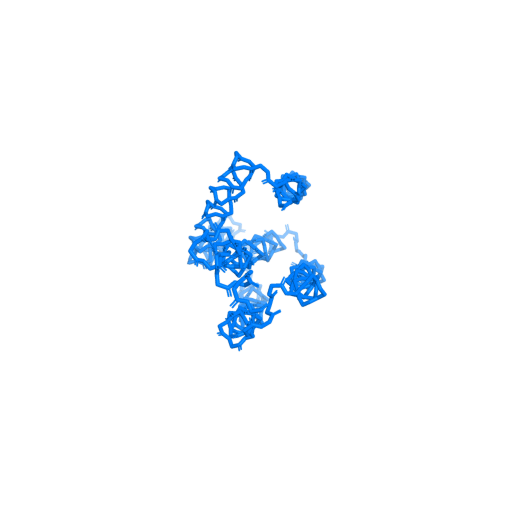 6.606 -12.206 -10.974 1.00 89.38 136 PHE A CA 1
ATOM 1121 C C . PHE A 1 136 ? 6.309 -12.180 -12.480 1.00 89.38 136 PHE A C 1
ATOM 1123 O O . PHE A 1 136 ? 7.188 -12.469 -13.288 1.00 89.38 136 PHE A O 1
ATOM 1130 N N . SER A 1 137 ? 5.103 -11.758 -12.873 1.00 87.50 137 SER A N 1
ATOM 1131 C CA . SER A 1 137 ? 4.715 -11.626 -14.290 1.00 87.50 137 SER A CA 1
ATOM 1132 C C . SER A 1 137 ? 5.319 -10.408 -15.009 1.00 87.50 137 SER A C 1
ATOM 1134 O O . SER A 1 137 ? 5.061 -10.204 -16.201 1.00 87.50 137 SER A O 1
ATOM 1136 N N . SER A 1 138 ? 6.049 -9.567 -14.274 1.00 86.38 138 SER A N 1
ATOM 1137 C CA . SER A 1 138 ? 6.585 -8.279 -14.726 1.00 86.38 138 SER A CA 1
ATOM 1138 C C . SER A 1 138 ? 8.103 -8.179 -14.538 1.00 86.38 138 SER A C 1
ATOM 1140 O O . SER A 1 138 ? 8.672 -7.119 -14.789 1.00 86.38 138 SER A O 1
ATOM 1142 N N . ILE A 1 139 ? 8.766 -9.263 -14.106 1.00 86.44 139 ILE A N 1
ATOM 1143 C CA . ILE A 1 139 ? 10.225 -9.318 -13.974 1.00 86.44 139 ILE A CA 1
ATOM 1144 C C . ILE A 1 139 ? 10.855 -9.090 -15.344 1.00 86.44 139 ILE A C 1
ATOM 1146 O O . ILE A 1 139 ? 10.536 -9.765 -16.324 1.00 86.44 139 ILE A O 1
ATOM 1150 N N . ASN A 1 140 ? 11.793 -8.153 -15.393 1.00 83.44 140 ASN A N 1
ATOM 1151 C CA . ASN A 1 140 ? 12.567 -7.871 -16.583 1.00 83.44 140 ASN A CA 1
ATOM 1152 C C . ASN A 1 140 ? 13.999 -7.471 -16.204 1.00 83.44 140 ASN A C 1
ATOM 1154 O O . ASN A 1 140 ? 14.234 -6.928 -15.128 1.00 83.44 140 ASN A O 1
ATOM 1158 N N . LYS A 1 141 ? 14.960 -7.754 -17.089 1.00 78.50 141 LYS A N 1
ATOM 1159 C CA . LYS A 1 141 ? 16.381 -7.437 -16.876 1.00 78.50 141 LYS A CA 1
ATOM 1160 C C . LYS A 1 141 ? 16.722 -5.958 -17.105 1.00 78.50 141 LYS A C 1
ATOM 1162 O O . LYS A 1 141 ? 17.756 -5.511 -16.633 1.00 78.50 141 LYS A O 1
ATOM 1167 N N . VAL A 1 142 ? 15.884 -5.233 -17.845 1.00 79.38 142 VAL A N 1
ATOM 1168 C CA . VAL A 1 142 ? 16.126 -3.860 -18.318 1.00 79.38 142 VAL A CA 1
ATOM 1169 C C . VAL A 1 142 ? 15.551 -2.819 -17.359 1.00 79.38 142 VAL A C 1
ATOM 1171 O O . VAL A 1 142 ? 16.159 -1.778 -17.142 1.00 79.38 142 VAL A O 1
ATOM 1174 N N . PHE A 1 143 ? 14.385 -3.086 -16.767 1.00 84.88 143 PHE A N 1
ATOM 1175 C CA . PHE A 1 143 ? 13.724 -2.148 -15.862 1.00 84.88 143 PHE A CA 1
ATOM 1176 C C . PHE A 1 143 ? 13.008 -2.887 -14.732 1.00 84.88 143 PHE A C 1
ATOM 1178 O O . PHE A 1 143 ? 12.246 -3.826 -14.975 1.00 84.88 143 PHE A O 1
ATOM 1185 N N . ASP A 1 144 ? 13.228 -2.434 -13.498 1.00 87.62 144 ASP A N 1
ATOM 1186 C CA . ASP A 1 144 ? 12.672 -3.041 -12.286 1.00 87.62 144 ASP A CA 1
ATOM 1187 C C . ASP A 1 144 ? 11.218 -2.601 -12.059 1.00 87.62 144 ASP A C 1
ATOM 1189 O O . ASP A 1 144 ? 10.907 -1.842 -11.145 1.00 87.62 144 ASP A O 1
ATOM 1193 N N . ILE A 1 145 ? 10.308 -3.052 -12.928 1.00 91.00 145 ILE A N 1
ATOM 1194 C CA . ILE A 1 145 ? 8.858 -2.871 -12.751 1.00 91.00 145 ILE A CA 1
ATOM 1195 C C . ILE A 1 145 ? 8.375 -3.430 -11.399 1.00 91.00 145 ILE A C 1
ATOM 1197 O O . ILE A 1 145 ? 7.606 -2.719 -10.742 1.00 91.00 145 ILE A O 1
ATOM 1201 N N . PRO A 1 146 ? 8.795 -4.642 -10.960 1.00 91.88 146 PRO A N 1
ATOM 1202 C CA . PRO A 1 146 ? 8.374 -5.223 -9.685 1.00 91.88 146 PRO A CA 1
ATOM 1203 C C . PRO A 1 146 ? 8.491 -4.266 -8.500 1.00 91.88 146 PRO A C 1
ATOM 1205 O O . PRO A 1 146 ? 7.540 -4.135 -7.730 1.00 91.88 146 PRO A O 1
ATOM 1208 N N . LEU A 1 147 ? 9.593 -3.519 -8.404 1.00 91.75 147 LEU A N 1
ATOM 1209 C CA . LEU A 1 147 ? 9.774 -2.517 -7.358 1.00 91.75 147 LEU A CA 1
ATOM 1210 C C . LEU A 1 147 ? 8.624 -1.503 -7.292 1.00 91.75 147 LEU A C 1
ATOM 1212 O O . LEU A 1 147 ? 8.109 -1.224 -6.212 1.00 91.75 147 LEU A O 1
ATOM 1216 N N . TYR A 1 148 ? 8.205 -0.939 -8.425 1.00 93.38 148 TYR A N 1
ATOM 1217 C CA . TYR A 1 148 ? 7.150 0.079 -8.440 1.00 93.38 148 TYR A CA 1
ATOM 1218 C C . TYR A 1 148 ? 5.778 -0.511 -8.110 1.00 93.38 148 TYR A C 1
ATOM 1220 O O . TYR A 1 148 ? 4.954 0.169 -7.492 1.00 93.38 148 TYR A O 1
ATOM 1228 N N . LEU A 1 149 ? 5.530 -1.770 -8.489 1.00 94.25 149 LEU A N 1
ATOM 1229 C CA . LEU A 1 149 ? 4.305 -2.487 -8.124 1.00 94.25 149 LEU A CA 1
ATOM 1230 C C . LEU A 1 149 ? 4.245 -2.733 -6.613 1.00 94.25 149 LEU A C 1
ATOM 1232 O O . LEU A 1 149 ? 3.218 -2.475 -5.986 1.00 94.25 149 LEU A O 1
ATOM 1236 N N . GLU A 1 150 ? 5.357 -3.154 -6.014 1.00 92.31 150 GLU A N 1
ATOM 1237 C CA . GLU A 1 150 ? 5.463 -3.379 -4.571 1.00 92.31 150 GLU A CA 1
ATOM 1238 C C . GLU A 1 150 ? 5.374 -2.078 -3.771 1.00 92.31 150 GLU A C 1
ATOM 1240 O O . GLU A 1 150 ? 4.636 -2.010 -2.791 1.00 92.31 150 GLU A O 1
ATOM 1245 N N . VAL A 1 151 ? 6.038 -1.006 -4.217 1.00 93.31 151 VAL A N 1
ATOM 1246 C CA . VAL A 1 151 ? 5.904 0.323 -3.595 1.00 93.31 151 VAL A CA 1
ATOM 1247 C C . VAL A 1 151 ? 4.456 0.821 -3.669 1.00 93.31 151 VAL A C 1
ATOM 1249 O O . VAL A 1 151 ? 3.958 1.398 -2.702 1.00 93.31 151 VAL A O 1
ATOM 1252 N N . THR A 1 152 ? 3.755 0.545 -4.774 1.00 95.12 152 THR A N 1
ATOM 1253 C CA . THR A 1 152 ? 2.316 0.833 -4.904 1.00 95.12 152 THR A CA 1
ATOM 1254 C C . THR A 1 152 ? 1.486 0.004 -3.918 1.00 95.12 152 THR A C 1
ATOM 1256 O O . THR A 1 152 ? 0.571 0.520 -3.286 1.00 95.12 152 THR A O 1
ATOM 1259 N N . ALA A 1 153 ? 1.813 -1.272 -3.728 1.00 95.06 153 ALA A N 1
ATOM 1260 C CA . ALA A 1 153 ? 1.127 -2.123 -2.760 1.00 95.06 153 ALA A CA 1
ATOM 1261 C C . ALA A 1 153 ? 1.343 -1.650 -1.314 1.00 95.06 153 ALA A C 1
ATOM 1263 O O . ALA A 1 153 ? 0.400 -1.589 -0.525 1.00 95.06 153 ALA A O 1
ATOM 1264 N N . PHE A 1 154 ? 2.570 -1.257 -0.961 1.00 94.00 154 PHE A N 1
ATOM 1265 C CA . PHE A 1 154 ? 2.874 -0.735 0.370 1.00 94.00 154 PHE A CA 1
ATOM 1266 C C . PHE A 1 154 ? 2.160 0.583 0.651 1.00 94.00 154 PHE A C 1
ATOM 1268 O O . PHE A 1 154 ? 1.601 0.744 1.738 1.00 94.00 154 PHE A O 1
ATOM 1275 N N . SER A 1 155 ? 2.103 1.496 -0.323 1.00 95.06 155 SER A N 1
ATOM 1276 C CA . SER A 1 155 ? 1.372 2.756 -0.155 1.00 95.06 155 SER A CA 1
ATOM 1277 C C . SER A 1 155 ? -0.123 2.518 0.090 1.00 95.06 155 SER A C 1
ATOM 1279 O O . SER A 1 155 ? -0.722 3.144 0.964 1.00 95.06 155 SER A O 1
ATOM 1281 N N . GLN A 1 156 ? -0.710 1.550 -0.611 1.00 95.44 156 GLN A N 1
ATOM 1282 C CA . GLN A 1 156 ? -2.100 1.130 -0.445 1.00 95.44 156 GLN A CA 1
ATOM 1283 C C . GLN A 1 156 ? -2.367 0.472 0.911 1.00 95.44 156 GLN A C 1
ATOM 1285 O O . GLN A 1 156 ? -3.370 0.774 1.560 1.00 95.44 156 GLN A O 1
ATOM 1290 N N . ILE A 1 157 ? -1.457 -0.383 1.382 1.00 95.00 157 ILE A N 1
ATOM 1291 C CA . ILE A 1 157 ? -1.547 -0.970 2.724 1.00 95.00 157 ILE A CA 1
ATOM 1292 C C . ILE A 1 157 ? -1.496 0.127 3.787 1.00 95.00 157 ILE A C 1
ATOM 1294 O O . ILE A 1 157 ? -2.276 0.089 4.736 1.00 95.00 157 ILE A O 1
ATOM 1298 N N . PHE A 1 158 ? -0.642 1.136 3.617 1.00 95.06 158 PHE A N 1
ATOM 1299 C CA . PHE A 1 158 ? -0.602 2.275 4.528 1.00 95.06 158 PHE A CA 1
ATOM 1300 C C . PHE A 1 158 ? -1.891 3.105 4.502 1.00 95.06 158 PHE A C 1
ATOM 1302 O O . PHE A 1 158 ? -2.346 3.539 5.557 1.00 95.06 158 PHE A O 1
ATOM 1309 N N . ILE A 1 159 ? -2.544 3.265 3.348 1.00 95.38 159 ILE A N 1
ATOM 1310 C CA . ILE A 1 159 ? -3.873 3.898 3.267 1.00 95.38 159 ILE A CA 1
ATOM 1311 C C . ILE A 1 159 ? -4.917 3.101 4.067 1.00 95.38 159 ILE A C 1
ATOM 1313 O O . ILE A 1 159 ? -5.753 3.695 4.748 1.00 95.38 159 ILE A O 1
ATOM 1317 N N . LEU A 1 160 ? -4.843 1.766 4.081 1.00 93.94 160 LEU A N 1
ATOM 1318 C CA . LEU A 1 160 ? -5.739 0.931 4.893 1.00 93.94 160 LEU A CA 1
ATOM 1319 C C . LEU A 1 160 ? -5.524 1.063 6.412 1.00 93.94 160 LEU A C 1
ATOM 1321 O O . LEU A 1 160 ? -6.306 0.505 7.179 1.00 93.94 160 LEU A O 1
ATOM 1325 N N . TYR A 1 161 ? -4.549 1.844 6.884 1.00 92.44 161 TYR A N 1
ATOM 1326 C CA . TYR A 1 161 ? -4.514 2.243 8.294 1.00 92.44 161 TYR A CA 1
ATOM 1327 C C . TYR A 1 161 ? -5.586 3.286 8.645 1.00 92.44 161 TYR A C 1
ATOM 1329 O O . TYR A 1 161 ? -5.919 3.402 9.823 1.00 92.44 161 TYR A O 1
ATOM 1337 N N . ILE A 1 162 ? -6.173 4.004 7.674 1.00 93.44 162 ILE A N 1
ATOM 1338 C CA . ILE A 1 162 ? -7.280 4.956 7.909 1.00 93.44 162 ILE A CA 1
ATOM 1339 C C . ILE A 1 162 ? -8.423 4.309 8.715 1.00 93.44 162 ILE A C 1
ATOM 1341 O O . ILE A 1 162 ? -8.746 4.829 9.785 1.00 93.44 162 ILE A O 1
ATOM 1345 N N . PRO A 1 163 ? -9.017 3.175 8.286 1.00 91.06 163 PRO A N 1
ATOM 1346 C CA . PRO A 1 163 ? -10.085 2.525 9.042 1.00 91.06 163 PRO A CA 1
ATOM 1347 C C . PRO A 1 163 ? -9.629 2.054 10.430 1.00 91.06 163 PRO A C 1
ATOM 1349 O O . PRO A 1 163 ? -10.404 2.130 11.379 1.00 91.06 163 PRO A O 1
ATOM 1352 N N . LEU A 1 164 ? -8.369 1.635 10.599 1.00 88.75 164 LEU A N 1
ATOM 1353 C CA . LEU A 1 164 ? -7.834 1.253 11.913 1.00 88.75 164 LEU A CA 1
ATOM 1354 C C . LEU A 1 164 ? -7.702 2.454 12.861 1.00 88.75 164 LEU A C 1
ATOM 1356 O O . LEU A 1 164 ? -8.006 2.341 14.050 1.00 88.75 164 LEU A O 1
ATOM 1360 N N . VAL A 1 165 ? -7.271 3.607 12.343 1.00 89.44 165 VAL A N 1
ATOM 1361 C CA . VAL A 1 165 ? -7.214 4.870 13.091 1.00 89.44 165 VAL A CA 1
ATOM 1362 C C . VAL A 1 165 ? -8.620 5.329 13.463 1.00 89.44 165 VAL A C 1
ATOM 1364 O O . VAL A 1 165 ? -8.867 5.603 14.637 1.00 89.44 165 VAL A O 1
ATOM 1367 N N . ALA A 1 166 ? -9.550 5.346 12.504 1.00 88.19 166 ALA A N 1
ATOM 1368 C CA . ALA A 1 166 ? -10.941 5.734 12.729 1.00 88.19 166 ALA A CA 1
ATOM 1369 C C . ALA A 1 166 ? -11.607 4.857 13.801 1.00 88.19 166 ALA A C 1
ATOM 1371 O O . ALA A 1 166 ? -12.152 5.378 14.774 1.00 88.19 166 ALA A O 1
ATOM 1372 N N . MET A 1 167 ? -11.461 3.532 13.692 1.00 85.88 167 MET A N 1
ATOM 1373 C CA . MET A 1 167 ? -11.925 2.581 14.704 1.00 85.88 167 MET A CA 1
ATOM 1374 C C . MET A 1 167 ? -11.348 2.910 16.085 1.00 85.88 167 MET A C 1
ATOM 1376 O O . MET A 1 167 ? -12.061 2.921 17.089 1.00 85.88 167 MET A O 1
ATOM 1380 N N . ARG A 1 168 ? -10.043 3.184 16.161 1.00 81.88 168 ARG A N 1
ATOM 1381 C CA . ARG A 1 168 ? -9.376 3.412 17.443 1.00 81.88 168 ARG A CA 1
ATOM 1382 C C . ARG A 1 168 ? -9.764 4.735 18.101 1.00 81.88 168 ARG A C 1
ATOM 1384 O O . ARG A 1 168 ? -9.818 4.789 19.328 1.00 81.88 168 ARG A O 1
ATOM 1391 N N . LEU A 1 169 ? -10.048 5.767 17.312 1.00 83.50 169 LEU A N 1
ATOM 1392 C CA . LEU A 1 169 ? -10.613 7.025 17.804 1.00 83.50 169 LEU A CA 1
ATOM 1393 C C . LEU A 1 169 ? -12.052 6.830 18.297 1.00 83.50 169 LEU A C 1
ATOM 1395 O O . LEU A 1 169 ? -12.398 7.332 19.362 1.00 83.50 169 LEU A O 1
ATOM 1399 N N . TYR A 1 170 ? -12.855 6.041 17.579 1.00 78.19 170 TYR A N 1
ATOM 1400 C CA . TYR A 1 170 ? -14.241 5.751 17.950 1.00 78.19 170 TYR A CA 1
ATOM 1401 C C . TYR A 1 170 ? -14.366 4.961 19.263 1.00 78.19 170 TYR A C 1
ATOM 1403 O O . TYR A 1 170 ? -15.253 5.226 20.074 1.00 78.19 170 TYR A O 1
ATOM 1411 N N . ILE A 1 171 ? -13.471 3.998 19.507 1.00 72.75 171 ILE A N 1
ATOM 1412 C CA . ILE A 1 171 ? -13.447 3.211 20.755 1.00 72.75 171 ILE A CA 1
ATOM 1413 C C . ILE A 1 171 ? -12.823 4.004 21.907 1.00 72.75 171 ILE A C 1
ATOM 1415 O O . ILE A 1 171 ? -13.286 3.906 23.035 1.00 72.75 171 ILE A O 1
ATOM 1419 N N . GLY A 1 172 ? -11.768 4.775 21.636 1.00 60.09 172 GLY A N 1
ATOM 1420 C CA . GLY A 1 172 ? -11.000 5.493 22.653 1.00 60.09 172 GLY A CA 1
ATOM 1421 C C . GLY A 1 172 ? -11.617 6.802 23.151 1.00 60.09 172 GLY A C 1
ATOM 1422 O O . GLY A 1 172 ? -10.917 7.537 23.843 1.00 60.09 172 GLY A O 1
ATOM 1423 N N . ASN A 1 173 ? -12.859 7.122 22.771 1.00 56.69 173 ASN A N 1
ATOM 1424 C CA . ASN A 1 173 ? -13.555 8.324 23.223 1.00 56.69 173 ASN A CA 1
ATOM 1425 C C . ASN A 1 173 ? -14.300 8.059 24.558 1.00 56.69 173 ASN A C 1
ATOM 1427 O O . ASN A 1 173 ? -15.271 7.292 24.545 1.00 56.69 173 ASN A O 1
ATOM 1431 N N . PRO A 1 174 ? -13.887 8.684 25.683 1.00 45.44 174 PRO A N 1
ATOM 1432 C CA . PRO A 1 174 ? -14.489 8.474 27.005 1.00 45.44 174 PRO A CA 1
ATOM 1433 C C . PRO A 1 174 ? -15.948 8.953 27.110 1.00 45.44 174 PRO A C 1
ATOM 1435 O O . PRO A 1 174 ? -16.716 8.386 27.881 1.00 45.44 174 PRO A O 1
ATOM 1438 N N . GLU A 1 175 ? -16.385 9.922 26.298 1.00 43.09 175 GLU A N 1
ATOM 1439 C CA . GLU A 1 175 ? -17.790 10.380 26.287 1.00 43.09 175 GLU A CA 1
ATOM 1440 C C . GLU A 1 175 ? -18.766 9.285 25.829 1.00 43.09 175 GLU A C 1
ATOM 1442 O O . GLU A 1 175 ? -19.922 9.245 26.238 1.00 43.09 175 GLU A O 1
ATOM 1447 N N . VAL A 1 176 ? -18.286 8.348 25.012 1.00 46.84 176 VAL A N 1
ATOM 1448 C CA . VAL A 1 176 ? -19.075 7.209 24.535 1.00 46.84 176 VAL A CA 1
ATOM 1449 C C . VAL A 1 176 ? -18.872 5.989 25.450 1.00 46.84 176 VAL A C 1
ATOM 1451 O O . VAL A 1 176 ? -19.632 5.032 25.404 1.00 46.84 176 VAL A O 1
ATOM 1454 N N . GLU A 1 177 ? -17.833 5.966 26.289 1.00 41.66 177 GLU A N 1
ATOM 1455 C CA . GLU A 1 177 ? -17.660 4.938 27.330 1.00 41.66 177 GLU A CA 1
ATOM 1456 C C . GLU A 1 177 ? -18.743 5.088 28.414 1.00 41.66 177 GLU A C 1
ATOM 1458 O O . GLU A 1 177 ? -19.332 4.094 28.828 1.00 41.66 177 GLU A O 1
ATOM 1463 N N . ASN A 1 178 ? -19.121 6.324 28.751 1.00 36.34 178 ASN A N 1
ATOM 1464 C CA . ASN A 1 178 ? -20.176 6.613 29.729 1.00 36.34 178 ASN A CA 1
ATOM 1465 C C . ASN A 1 178 ? -21.601 6.273 29.251 1.00 36.34 178 ASN A C 1
ATOM 1467 O O . ASN A 1 178 ? -22.462 6.016 30.079 1.00 36.34 178 ASN A O 1
ATOM 1471 N N . THR A 1 179 ? -21.862 6.205 27.941 1.00 44.16 179 THR A N 1
ATOM 1472 C CA . THR A 1 179 ? -23.201 5.869 27.407 1.00 44.16 179 THR A CA 1
ATOM 1473 C C . THR A 1 179 ? -23.459 4.366 27.275 1.00 44.16 179 THR A C 1
ATOM 1475 O O . THR A 1 179 ? -24.604 3.957 27.126 1.00 44.16 179 THR A O 1
ATOM 1478 N N . VAL A 1 180 ? -22.421 3.522 27.338 1.00 43.25 180 VAL A N 1
ATOM 1479 C CA . VAL A 1 180 ? -22.555 2.051 27.246 1.00 43.25 180 VAL A CA 1
ATOM 1480 C C . VAL A 1 180 ? -22.760 1.404 28.622 1.00 43.25 180 VAL A C 1
ATOM 1482 O O . VAL A 1 180 ? -23.266 0.289 28.700 1.00 43.25 180 VAL A O 1
ATOM 1485 N N . PHE A 1 181 ? -22.396 2.097 29.704 1.00 37.97 181 PHE A N 1
ATOM 1486 C CA . PHE A 1 181 ? -22.633 1.644 31.082 1.00 37.97 181 PHE A CA 1
ATOM 1487 C C . PHE A 1 181 ? -23.880 2.273 31.728 1.00 37.97 181 PHE A C 1
ATOM 1489 O O . PHE A 1 181 ? -24.188 1.956 32.874 1.00 37.97 181 PHE A O 1
ATOM 1496 N N . GLU A 1 182 ? -24.609 3.120 30.996 1.00 33.94 182 GLU A N 1
ATOM 1497 C CA . GLU A 1 182 ? -25.934 3.635 31.364 1.00 33.94 182 GLU A CA 1
ATOM 1498 C C . GLU A 1 182 ? -27.038 2.943 30.540 1.00 33.94 182 GLU A C 1
ATOM 1500 O O . GLU A 1 182 ? -27.803 3.600 29.838 1.00 33.94 182 GLU A O 1
ATOM 1505 N N . VAL A 1 183 ? -27.114 1.607 30.591 1.00 35.84 183 VAL A N 1
ATOM 1506 C CA . VAL A 1 183 ? -28.330 0.831 30.257 1.00 35.84 183 VAL A CA 1
ATOM 1507 C C . VAL A 1 183 ? -28.447 -0.355 31.203 1.00 35.84 183 VAL A C 1
ATOM 1509 O O . VAL A 1 183 ? -27.461 -1.121 31.302 1.00 35.84 183 VAL A O 1
#

Secondary structure (DSSP, 8-state):
-HHHHHHHHHHHHHHHHHHHT--SHHHHHHHHHHHHHHHHHHHHHHHHHHHHHHHHHHHHHHHHS---HHHHHHHHHHHHHHHHHHHHHHHHHHHHHHHHHHH-TTTTSHHHHHHHHHHHHHHHHHHHHHHHHHHHTT--SS--HHHHHHHHHHHHHHHTHHHHHHHHHHHS-HHHHHHHS--

Organism: Clostridium perfringens (NCBI:txid1502)

Foldseek 3Di:
DVVVVVVVLVVLVVLLVVLLPDPDPVSLVVNLVSLVVLLVLLVVCLVCLVVVQVVVLVVLCVVPVPQDPVNVVVLCCLLVVLSVVLVVLLVVLVVVLVVCVVPPPPCVPPVNVVVSVVSLVVSLVVLQVSLVVSQVVNDDPRDNSSVSSNSNSSSSNSNSSVSVSVNSVVNPDVVVVVVVVVD

pLDDT: mean 83.69, std 13.57, range [33.94, 96.25]